Protein AF-A0A7S0B2C9-F1 (afdb_monomer_lite)

InterPro domains:
  IPR004147 ABC1 atypical kinase-like domain [PF03109] (33-114)
  IPR051130 Mitochondrial structure and function regulator [PTHR43173] (34-174)

Radius of gyration: 25.71 Å; chains: 1; bounding box: 63×36×72 Å

Structure (mmCIF, N/CA/C/O backbone):
data_AF-A0A7S0B2C9-F1
#
_entry.id   AF-A0A7S0B2C9-F1
#
loop_
_atom_site.group_PDB
_atom_site.id
_atom_site.type_symbol
_atom_site.label_atom_id
_atom_site.label_alt_id
_atom_site.label_comp_id
_atom_site.label_asym_id
_atom_site.label_entity_id
_atom_site.label_seq_id
_atom_site.pdbx_PDB_ins_code
_atom_site.Cartn_x
_atom_site.Cartn_y
_atom_site.Cartn_z
_atom_site.occupancy
_atom_site.B_iso_or_equiv
_atom_site.auth_seq_id
_atom_site.auth_comp_id
_atom_site.auth_asym_id
_atom_site.auth_atom_id
_atom_site.pdbx_PDB_model_num
ATOM 1 N N . LYS A 1 1 ? 30.915 -4.485 -24.823 1.00 51.00 1 LYS A N 1
ATOM 2 C CA . LYS A 1 1 ? 32.335 -4.053 -24.783 1.00 51.00 1 LYS A CA 1
ATOM 3 C C . LYS A 1 1 ? 33.033 -4.117 -26.153 1.00 51.00 1 LYS A C 1
ATOM 5 O O . LYS A 1 1 ? 33.847 -3.249 -26.405 1.00 51.00 1 LYS A O 1
ATOM 10 N N . LEU A 1 2 ? 32.705 -5.055 -27.057 1.00 60.84 2 LEU A N 1
ATOM 11 C CA . LEU A 1 2 ? 33.381 -5.191 -28.368 1.00 60.84 2 LEU A CA 1
ATOM 12 C C . LEU A 1 2 ? 32.884 -4.248 -29.486 1.00 60.84 2 LEU A C 1
ATOM 14 O O . LEU A 1 2 ? 33.595 -4.019 -30.455 1.00 60.84 2 LEU A O 1
ATOM 18 N N . GLU A 1 3 ? 31.686 -3.685 -29.353 1.00 69.50 3 GLU A N 1
ATOM 19 C CA . GLU A 1 3 ? 30.983 -3.002 -30.454 1.00 69.50 3 GLU A CA 1
ATOM 20 C C . GLU A 1 3 ? 31.607 -1.659 -30.876 1.00 69.50 3 GLU A C 1
ATOM 22 O O . GLU A 1 3 ? 31.592 -1.303 -32.051 1.00 69.50 3 GLU A O 1
ATOM 27 N N . ASN A 1 4 ? 32.230 -0.944 -29.932 1.00 82.75 4 ASN A N 1
ATOM 28 C CA . ASN A 1 4 ? 32.958 0.296 -30.215 1.00 82.75 4 ASN A CA 1
ATOM 29 C C . ASN A 1 4 ? 34.450 0.061 -30.493 1.00 82.75 4 ASN A C 1
ATOM 31 O O . ASN A 1 4 ? 35.107 0.963 -30.998 1.00 82.75 4 ASN A O 1
ATOM 35 N N . ALA A 1 5 ? 34.998 -1.129 -30.224 1.00 82.94 5 ALA A N 1
ATOM 36 C CA . ALA A 1 5 ? 36.435 -1.383 -30.364 1.00 82.94 5 ALA A CA 1
ATOM 37 C C . ALA A 1 5 ? 36.912 -1.247 -31.822 1.00 82.94 5 ALA A C 1
ATOM 39 O O . ALA A 1 5 ? 37.931 -0.612 -32.088 1.00 82.94 5 ALA A O 1
ATOM 40 N N . SER A 1 6 ? 36.137 -1.768 -32.777 1.00 84.94 6 SER A N 1
ATOM 41 C CA . SER A 1 6 ? 36.426 -1.631 -34.212 1.00 84.94 6 SER A CA 1
ATOM 42 C C . SER A 1 6 ? 36.271 -0.190 -34.706 1.00 84.94 6 SER A C 1
ATOM 44 O O . SER A 1 6 ? 37.041 0.260 -35.554 1.00 84.94 6 SER A O 1
ATOM 46 N N . LYS A 1 7 ? 35.309 0.556 -34.150 1.00 86.81 7 LYS A N 1
ATOM 47 C CA . LYS A 1 7 ? 35.083 1.974 -34.458 1.00 86.81 7 LYS A CA 1
ATOM 48 C C . LYS A 1 7 ? 36.216 2.851 -33.928 1.00 86.81 7 LYS A C 1
ATOM 50 O O . LYS A 1 7 ? 36.694 3.707 -34.660 1.00 86.81 7 LYS A O 1
ATOM 55 N N . VAL A 1 8 ? 36.691 2.587 -32.707 1.00 87.75 8 VAL A N 1
ATOM 56 C CA . VAL A 1 8 ? 37.861 3.254 -32.113 1.00 87.75 8 VAL A CA 1
ATOM 57 C C . VAL A 1 8 ? 39.098 2.985 -32.965 1.00 87.75 8 VAL A C 1
ATOM 59 O O . VAL A 1 8 ? 39.749 3.929 -33.397 1.00 87.75 8 VAL A O 1
ATOM 62 N N . ALA A 1 9 ? 39.391 1.719 -33.274 1.00 89.31 9 ALA A N 1
ATOM 63 C CA . ALA A 1 9 ? 40.549 1.366 -34.092 1.00 89.31 9 ALA A CA 1
ATOM 64 C C . ALA A 1 9 ? 40.514 2.044 -35.472 1.00 89.31 9 ALA A C 1
ATOM 66 O O . ALA A 1 9 ? 41.522 2.591 -35.910 1.00 89.31 9 ALA A O 1
ATOM 67 N N . TYR A 1 10 ? 39.357 2.062 -36.140 1.00 90.19 10 TYR A N 1
ATOM 68 C CA . TYR A 1 10 ? 39.176 2.748 -37.422 1.00 90.19 10 TYR A CA 1
ATOM 69 C C . TYR A 1 10 ? 39.366 4.269 -37.306 1.00 90.19 10 TYR A C 1
ATOM 71 O O . TYR A 1 10 ? 40.140 4.843 -38.067 1.00 90.19 10 TYR A O 1
ATOM 79 N N . ASN A 1 11 ? 38.709 4.917 -36.341 1.00 91.62 11 ASN A N 1
ATOM 80 C CA . ASN A 1 11 ? 38.783 6.368 -36.168 1.00 91.62 11 ASN A CA 1
ATOM 81 C C . ASN A 1 11 ? 40.215 6.823 -35.870 1.00 91.62 11 ASN A C 1
ATOM 83 O O . ASN A 1 11 ? 40.688 7.776 -36.476 1.00 91.62 11 ASN A O 1
ATOM 87 N N . TYR A 1 12 ? 40.927 6.089 -35.008 1.00 89.06 12 TYR A N 1
ATOM 88 C CA . TYR A 1 12 ? 42.301 6.415 -34.630 1.00 89.06 12 TYR A CA 1
ATOM 89 C C . TYR A 1 12 ? 43.362 6.005 -35.658 1.00 89.06 12 TYR A C 1
ATOM 91 O O . TYR A 1 12 ? 44.486 6.495 -35.570 1.00 89.06 12 TYR A O 1
ATOM 99 N N . SER A 1 13 ? 43.035 5.169 -36.647 1.00 90.44 13 SER A N 1
ATOM 100 C CA . SER A 1 13 ? 43.969 4.800 -37.723 1.00 90.44 13 SER A CA 1
ATOM 101 C C . SER A 1 13 ? 43.719 5.576 -39.014 1.00 90.44 13 SER A C 1
ATOM 103 O O . SER A 1 13 ? 44.637 6.187 -39.552 1.00 90.44 13 SER A O 1
ATOM 105 N N . LEU A 1 14 ? 42.482 5.567 -39.508 1.00 89.75 14 LEU A N 1
ATOM 106 C CA . LEU A 1 14 ? 42.119 6.046 -40.843 1.00 89.75 14 LEU A CA 1
ATOM 107 C C . LEU A 1 14 ? 41.141 7.225 -40.817 1.00 89.75 14 LEU A C 1
ATOM 109 O O . LEU A 1 14 ? 41.021 7.925 -41.818 1.00 89.75 14 LEU A O 1
ATOM 113 N N . GLY A 1 15 ? 40.462 7.470 -39.693 1.00 84.81 15 GLY A N 1
ATOM 114 C CA . GLY A 1 15 ? 39.412 8.491 -39.577 1.00 84.81 15 GLY A CA 1
ATOM 115 C C . GLY A 1 15 ? 39.878 9.938 -39.768 1.00 84.81 15 GLY A C 1
ATOM 116 O O . GLY A 1 15 ? 39.050 10.809 -40.001 1.00 84.81 15 GLY A O 1
ATOM 117 N N . TRP A 1 16 ? 41.185 10.200 -39.695 1.00 85.31 16 TRP A N 1
ATOM 118 C CA . TRP A 1 16 ? 41.787 11.528 -39.893 1.00 85.31 16 TRP A CA 1
ATOM 119 C C . TRP A 1 16 ? 42.232 11.794 -41.338 1.00 85.31 16 TRP A C 1
ATOM 121 O O . TRP A 1 16 ? 42.704 12.890 -41.641 1.00 85.31 16 TRP A O 1
ATOM 131 N N . LEU A 1 17 ? 42.169 10.785 -42.215 1.00 89.12 17 LEU A N 1
ATOM 132 C CA . LEU A 1 17 ? 42.625 10.926 -43.595 1.00 89.12 17 LEU A CA 1
ATOM 133 C C . LEU A 1 17 ? 41.635 11.775 -44.408 1.00 89.12 17 LEU A C 1
ATOM 135 O O . LEU A 1 17 ? 40.422 11.628 -44.237 1.00 89.12 17 LEU A O 1
ATOM 139 N N . PRO A 1 18 ? 42.117 12.631 -45.330 1.00 87.12 18 PRO A N 1
ATOM 140 C CA . PRO A 1 18 ? 41.243 13.435 -46.178 1.00 87.12 18 PRO A CA 1
ATOM 141 C C . PRO A 1 18 ? 40.226 12.565 -46.932 1.00 87.12 18 PRO A C 1
ATOM 143 O O . PRO A 1 18 ? 40.606 11.639 -47.645 1.00 87.12 18 PRO A O 1
ATOM 146 N N . GLY A 1 19 ? 38.936 12.871 -46.772 1.00 85.62 19 GLY A N 1
ATOM 147 C CA . GLY A 1 19 ? 37.832 12.146 -47.415 1.00 85.62 19 GLY A CA 1
ATOM 148 C C . GLY A 1 19 ? 37.287 10.943 -46.635 1.00 85.62 19 GLY A C 1
ATOM 149 O O . GLY A 1 19 ? 36.345 10.313 -47.107 1.00 85.62 19 GLY A O 1
ATOM 150 N N . MET A 1 20 ? 37.836 10.628 -45.458 1.00 86.06 20 MET A N 1
ATOM 151 C CA . MET A 1 20 ? 37.288 9.602 -44.565 1.00 86.06 20 MET A CA 1
ATOM 152 C C . MET A 1 20 ? 36.378 10.229 -43.506 1.00 86.06 20 MET A C 1
ATOM 154 O O . MET A 1 20 ? 36.690 11.272 -42.936 1.00 86.06 20 MET A O 1
ATOM 158 N N . GLU A 1 21 ? 35.251 9.574 -43.225 1.00 86.50 21 GLU A N 1
ATOM 159 C CA . GLU A 1 21 ? 34.300 10.028 -42.208 1.00 86.50 21 GLU A CA 1
ATOM 160 C C . GLU A 1 21 ? 34.582 9.404 -40.842 1.00 86.50 21 GLU A C 1
ATOM 162 O O . GLU A 1 21 ? 34.859 8.204 -40.721 1.00 86.50 21 GLU A O 1
ATOM 167 N N . TRP A 1 22 ? 34.447 10.223 -39.799 1.00 86.75 22 TRP A N 1
ATOM 168 C CA . TRP A 1 22 ? 34.546 9.785 -38.414 1.00 86.75 22 TRP A CA 1
ATOM 169 C C . TRP A 1 22 ? 33.330 8.936 -38.033 1.00 86.75 22 TRP A C 1
ATOM 171 O O . TRP A 1 22 ? 32.191 9.405 -38.065 1.00 86.75 22 TRP A O 1
ATOM 181 N N . LYS A 1 23 ? 33.547 7.678 -37.639 1.00 86.06 23 LYS A N 1
ATOM 182 C CA . LYS A 1 23 ? 32.450 6.784 -37.247 1.00 86.06 23 LYS A CA 1
ATOM 183 C C . LYS A 1 23 ? 31.930 7.163 -35.867 1.00 86.06 23 LYS A C 1
ATOM 185 O O . LYS A 1 23 ? 32.690 7.178 -34.899 1.00 86.06 23 LYS A O 1
ATOM 190 N N . GLN A 1 24 ? 30.622 7.389 -35.761 1.00 81.94 24 GLN A N 1
ATOM 191 C CA . GLN A 1 24 ? 29.968 7.637 -34.478 1.00 81.94 24 GLN A CA 1
ATOM 192 C C . GLN A 1 24 ? 29.985 6.387 -33.590 1.00 81.94 24 GLN A C 1
ATOM 194 O O . GLN A 1 24 ? 29.683 5.263 -34.028 1.00 81.94 24 GLN A O 1
ATOM 199 N N . TYR A 1 25 ? 30.345 6.591 -32.325 1.00 81.00 25 TYR A N 1
ATOM 200 C CA . TYR A 1 25 ? 30.279 5.556 -31.303 1.00 81.00 25 TYR A CA 1
ATOM 201 C C . TYR A 1 25 ? 28.821 5.198 -31.020 1.00 81.00 25 TYR A C 1
ATOM 203 O O . TYR A 1 25 ? 27.946 6.056 -31.073 1.00 81.00 25 TYR A O 1
ATOM 211 N N . VAL A 1 26 ? 28.558 3.915 -30.753 1.00 73.19 26 VAL A N 1
ATOM 212 C CA . VAL A 1 26 ? 27.271 3.542 -30.159 1.00 73.19 26 VAL A CA 1
ATOM 213 C C . VAL A 1 26 ? 27.356 3.962 -28.705 1.00 73.19 26 VAL A C 1
ATOM 215 O O . VAL A 1 26 ? 28.109 3.356 -27.934 1.00 73.19 26 VAL A O 1
ATOM 218 N N . ASP A 1 27 ? 26.655 5.035 -28.371 1.00 62.47 27 ASP A N 1
ATOM 219 C CA . ASP A 1 27 ? 26.504 5.451 -26.992 1.00 62.47 27 ASP A CA 1
ATOM 220 C C . ASP A 1 27 ? 25.639 4.418 -26.255 1.00 62.47 27 ASP A C 1
ATOM 222 O O . ASP A 1 27 ? 24.624 3.957 -26.781 1.00 62.47 27 ASP A O 1
ATOM 226 N N . ARG A 1 28 ? 26.080 3.993 -25.071 1.00 57.19 28 ARG A N 1
ATOM 227 C CA . ARG A 1 28 ? 25.284 3.129 -24.185 1.00 57.19 28 ARG A CA 1
ATOM 228 C C . ARG A 1 28 ? 24.530 3.945 -23.138 1.00 57.19 28 ARG A C 1
ATOM 230 O O . ARG A 1 28 ? 23.745 3.358 -22.401 1.00 57.19 28 ARG A O 1
ATOM 237 N N . ASP A 1 29 ? 24.751 5.258 -23.100 1.00 51.84 29 ASP A N 1
ATOM 238 C CA . ASP A 1 29 ? 24.318 6.120 -22.003 1.00 51.84 29 ASP A CA 1
ATOM 239 C C . ASP A 1 29 ? 22.956 6.774 -22.245 1.00 51.84 29 ASP A C 1
ATOM 241 O O . ASP A 1 29 ? 22.415 7.435 -21.360 1.00 51.84 29 ASP A O 1
ATOM 245 N N 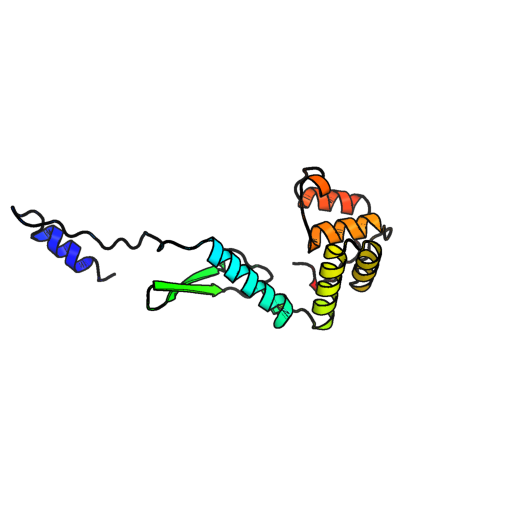. THR A 1 30 ? 22.328 6.530 -23.396 1.00 49.78 30 THR A N 1
ATOM 246 C CA . THR A 1 30 ? 20.894 6.788 -23.513 1.00 49.78 30 THR A CA 1
ATOM 247 C C . THR A 1 30 ? 20.159 5.561 -23.004 1.00 49.78 30 THR A C 1
ATOM 249 O O . THR A 1 30 ? 20.025 4.556 -23.706 1.00 49.78 30 THR A O 1
ATOM 252 N N . LEU A 1 31 ? 19.679 5.637 -21.755 1.00 55.75 31 LEU A N 1
ATOM 253 C CA . LEU A 1 31 ? 18.533 4.830 -21.346 1.00 55.75 31 LEU A CA 1
ATOM 254 C C . LEU A 1 31 ? 17.519 4.944 -22.495 1.00 55.75 31 LEU A C 1
ATOM 256 O O . LEU A 1 31 ? 17.146 6.070 -22.845 1.00 55.75 31 LEU A O 1
ATOM 260 N N . PRO A 1 32 ? 17.158 3.840 -23.170 1.00 59.84 32 PRO A N 1
ATOM 261 C CA . PRO A 1 32 ? 16.222 3.925 -24.282 1.00 59.84 32 PRO A CA 1
ATOM 262 C C . PRO A 1 32 ? 14.964 4.578 -23.742 1.00 59.84 32 PRO A C 1
ATOM 264 O O . PRO A 1 32 ? 14.566 4.194 -22.650 1.00 59.84 32 PRO A O 1
ATOM 267 N N . LEU A 1 33 ? 14.409 5.563 -24.462 1.00 59.09 33 LEU A N 1
ATOM 268 C CA . LEU A 1 33 ? 13.241 6.363 -24.062 1.00 59.09 33 LEU A CA 1
ATOM 269 C C . LEU A 1 33 ? 12.300 5.554 -23.159 1.00 59.09 33 LEU A C 1
ATOM 271 O O . LEU A 1 33 ? 11.502 4.746 -23.638 1.00 59.09 33 LEU A O 1
ATOM 275 N N . ILE A 1 34 ? 12.467 5.718 -21.843 1.00 69.44 34 ILE A N 1
ATOM 276 C CA . ILE A 1 34 ? 11.747 4.918 -20.862 1.00 69.44 34 ILE A CA 1
ATOM 277 C C . ILE A 1 34 ? 10.372 5.549 -20.764 1.00 69.44 34 ILE A C 1
ATOM 279 O O . ILE A 1 34 ? 10.237 6.730 -20.444 1.00 69.44 34 ILE A O 1
ATOM 283 N N . ASN A 1 35 ? 9.335 4.764 -21.030 1.00 79.69 35 ASN A N 1
ATOM 284 C CA . ASN A 1 35 ? 7.988 5.190 -20.700 1.00 79.69 35 ASN A CA 1
ATOM 285 C C . ASN A 1 35 ? 7.814 5.097 -19.176 1.00 79.69 35 ASN A C 1
ATOM 287 O O . ASN A 1 35 ? 7.452 4.048 -18.647 1.00 79.69 35 ASN A O 1
ATOM 291 N N . HIS A 1 36 ? 8.118 6.193 -18.482 1.00 81.31 36 HIS A N 1
ATOM 292 C CA . HIS A 1 36 ? 8.032 6.275 -17.025 1.00 81.31 36 HIS A CA 1
ATOM 293 C C . HIS A 1 36 ? 6.615 6.011 -16.504 1.00 81.31 36 HIS A C 1
ATOM 295 O O . HIS A 1 36 ? 6.476 5.340 -15.490 1.00 81.31 36 HIS A O 1
ATOM 301 N N . ALA A 1 37 ? 5.577 6.466 -17.214 1.00 85.44 37 ALA A N 1
ATOM 302 C CA . ALA A 1 37 ? 4.190 6.201 -16.831 1.00 85.44 37 ALA A CA 1
ATOM 303 C C . ALA A 1 37 ? 3.896 4.696 -16.849 1.00 85.44 37 ALA A C 1
ATOM 305 O O . ALA A 1 37 ? 3.451 4.142 -15.851 1.00 85.44 37 ALA A O 1
ATOM 306 N N . LYS A 1 38 ? 4.281 4.009 -17.932 1.00 85.38 38 LYS A N 1
ATOM 307 C CA . LYS A 1 38 ? 4.138 2.552 -18.021 1.00 85.38 38 LYS A CA 1
ATOM 308 C C . LYS A 1 38 ? 4.908 1.818 -16.917 1.00 85.38 38 LYS A C 1
ATOM 310 O O . LYS A 1 38 ? 4.429 0.810 -16.416 1.00 85.38 38 LYS A O 1
ATOM 315 N N . LEU A 1 39 ? 6.106 2.288 -16.570 1.00 86.69 39 LEU A N 1
ATOM 316 C CA . LEU A 1 39 ? 6.908 1.682 -15.508 1.00 86.69 39 LEU A CA 1
ATOM 317 C C . LEU A 1 39 ? 6.187 1.749 -14.157 1.00 86.69 39 LEU A C 1
ATOM 319 O O . LEU A 1 39 ? 6.160 0.761 -13.430 1.00 86.69 39 LEU A O 1
ATOM 323 N N . VAL A 1 40 ? 5.604 2.907 -13.845 1.00 88.94 40 VAL A N 1
ATOM 324 C CA . VAL A 1 40 ? 4.811 3.113 -12.629 1.00 88.94 40 VAL A CA 1
ATOM 325 C C . VAL A 1 40 ? 3.562 2.233 -12.650 1.00 88.94 40 VAL A C 1
ATOM 327 O O . VAL A 1 40 ? 3.313 1.541 -11.668 1.00 88.94 40 VAL A O 1
ATOM 330 N N . ASP A 1 41 ? 2.841 2.175 -13.773 1.00 91.12 41 ASP A N 1
ATOM 331 C CA . ASP A 1 41 ? 1.670 1.301 -13.926 1.00 91.12 41 ASP A CA 1
ATOM 332 C C . ASP A 1 41 ? 2.027 -0.177 -13.699 1.00 91.12 41 ASP A C 1
ATOM 334 O O . ASP A 1 41 ? 1.328 -0.885 -12.974 1.00 91.12 41 ASP A O 1
ATOM 338 N N . ASP A 1 42 ? 3.135 -0.645 -14.285 1.00 91.25 42 ASP A N 1
ATOM 339 C CA . ASP A 1 42 ? 3.599 -2.024 -14.128 1.00 91.25 42 ASP A CA 1
ATOM 340 C C . ASP A 1 42 ? 3.996 -2.312 -12.667 1.00 91.25 42 ASP A C 1
ATOM 342 O O . ASP A 1 42 ? 3.671 -3.380 -12.151 1.00 91.25 42 ASP A O 1
ATOM 346 N N . LEU A 1 43 ? 4.653 -1.370 -11.976 1.00 92.56 43 LEU A N 1
ATOM 347 C CA . LEU A 1 43 ? 5.014 -1.514 -10.559 1.00 92.56 43 LEU A CA 1
ATOM 348 C C . LEU A 1 43 ? 3.783 -1.577 -9.651 1.00 92.56 43 LEU A C 1
ATOM 350 O O . LEU A 1 43 ? 3.703 -2.460 -8.799 1.00 92.56 43 LEU A O 1
ATOM 354 N N . ILE A 1 44 ? 2.811 -0.685 -9.859 1.00 92.56 44 ILE A N 1
ATOM 355 C CA . ILE A 1 44 ? 1.544 -0.690 -9.114 1.00 92.56 44 ILE A CA 1
ATOM 356 C C . ILE A 1 44 ? 0.809 -2.011 -9.348 1.00 92.56 44 ILE A C 1
ATOM 358 O O . ILE A 1 44 ? 0.333 -2.629 -8.397 1.00 92.56 44 ILE A O 1
ATOM 362 N N . TYR A 1 45 ? 0.746 -2.476 -10.599 1.00 94.62 45 TYR A N 1
ATOM 363 C CA . TYR A 1 45 ? 0.102 -3.741 -10.936 1.00 94.62 45 TYR A CA 1
ATOM 364 C C . TYR A 1 45 ? 0.780 -4.935 -10.254 1.00 94.62 45 TYR A C 1
ATOM 366 O O . TYR A 1 45 ? 0.092 -5.774 -9.676 1.00 94.62 45 TYR A O 1
ATOM 374 N N . ILE A 1 46 ? 2.114 -5.019 -10.309 1.00 94.12 46 ILE A N 1
ATOM 375 C CA . ILE A 1 46 ? 2.870 -6.137 -9.728 1.00 94.12 46 ILE A CA 1
ATOM 376 C C . ILE A 1 46 ? 2.706 -6.165 -8.207 1.00 94.12 46 ILE A C 1
ATOM 378 O O . ILE A 1 46 ? 2.308 -7.195 -7.673 1.00 94.12 46 ILE A O 1
ATOM 382 N N . HIS A 1 47 ? 2.924 -5.046 -7.514 1.00 92.75 47 HIS A N 1
ATOM 383 C CA . HIS A 1 47 ? 2.776 -5.009 -6.056 1.00 92.75 47 HIS A CA 1
ATOM 384 C C . HIS A 1 47 ? 1.320 -5.199 -5.615 1.00 92.75 47 HIS A C 1
ATOM 386 O O . HIS A 1 47 ? 1.052 -5.892 -4.636 1.00 92.75 47 HIS A O 1
ATOM 392 N N . GLY A 1 48 ? 0.353 -4.670 -6.370 1.00 92.94 48 GLY A N 1
ATOM 393 C CA . GLY A 1 48 ? -1.062 -4.956 -6.142 1.00 92.94 48 GLY A CA 1
ATOM 394 C C . GLY A 1 48 ? -1.384 -6.447 -6.287 1.00 92.94 48 GLY A C 1
ATOM 395 O O . GLY A 1 48 ? -2.160 -6.986 -5.499 1.00 92.94 48 GLY A O 1
ATOM 396 N N . TRP A 1 49 ? -0.766 -7.136 -7.250 1.00 95.56 49 TRP A N 1
ATOM 397 C CA . TRP A 1 49 ? -0.914 -8.580 -7.432 1.00 95.56 49 TRP A CA 1
ATOM 398 C C . TRP A 1 49 ? -0.294 -9.376 -6.277 1.00 95.56 49 TRP A C 1
ATOM 400 O O . TRP A 1 49 ? -0.952 -10.257 -5.722 1.00 95.56 49 TRP A O 1
ATOM 410 N N . GLU A 1 50 ? 0.931 -9.033 -5.879 1.00 94.31 50 GLU A N 1
ATOM 411 C CA . GLU A 1 50 ? 1.627 -9.622 -4.727 1.00 94.31 50 GLU A CA 1
ATOM 412 C C . GLU A 1 50 ? 0.766 -9.538 -3.455 1.00 94.31 50 GLU A C 1
ATOM 414 O O . GLU A 1 50 ? 0.515 -10.543 -2.784 1.00 94.31 50 GLU A O 1
ATOM 419 N N . VAL A 1 51 ? 0.225 -8.349 -3.170 1.00 92.69 51 VAL A N 1
ATOM 420 C CA . VAL A 1 51 ? -0.599 -8.097 -1.983 1.00 92.69 51 VAL A CA 1
ATOM 421 C C . VAL A 1 51 ? -1.967 -8.773 -2.086 1.00 92.69 51 VAL A C 1
ATOM 423 O O . VAL A 1 51 ? -2.376 -9.468 -1.161 1.00 92.69 51 VAL A O 1
ATOM 426 N N . LEU A 1 52 ? -2.712 -8.578 -3.179 1.00 92.56 52 LEU A N 1
ATOM 427 C CA . LEU A 1 52 ? -4.129 -8.959 -3.245 1.00 92.56 52 LEU A CA 1
ATOM 428 C C . LEU A 1 52 ? -4.354 -10.389 -3.737 1.00 92.56 52 LEU A C 1
ATOM 430 O O . LEU A 1 52 ? -5.306 -11.039 -3.297 1.00 92.56 52 LEU A O 1
ATOM 434 N N . VAL A 1 53 ? -3.500 -10.905 -4.621 1.00 94.50 53 VAL A N 1
ATOM 435 C CA . VAL A 1 53 ? -3.684 -12.213 -5.269 1.00 94.50 53 VAL A CA 1
ATOM 436 C C . VAL A 1 53 ? -2.806 -13.275 -4.628 1.00 94.50 53 VAL A C 1
ATOM 438 O O . VAL A 1 53 ? -3.333 -14.307 -4.196 1.00 94.50 53 VAL A O 1
ATOM 441 N N . ASP A 1 54 ? -1.511 -13.010 -4.494 1.00 94.25 54 ASP A N 1
ATOM 442 C CA . ASP A 1 54 ? -0.575 -13.995 -3.953 1.00 94.25 54 ASP A CA 1
ATOM 443 C C . ASP A 1 54 ? -0.635 -14.034 -2.417 1.00 94.25 54 ASP A C 1
ATOM 445 O O . ASP A 1 54 ? -0.638 -15.115 -1.827 1.00 94.25 54 ASP A O 1
ATOM 449 N N . GLY A 1 55 ? -0.796 -12.876 -1.769 1.00 92.94 55 GLY A N 1
ATOM 450 C CA . GLY A 1 55 ? -0.766 -12.743 -0.309 1.00 92.94 55 GLY A CA 1
ATOM 451 C C . GLY A 1 55 ? 0.640 -12.804 0.276 1.00 92.94 55 GLY A C 1
ATOM 452 O O . GLY A 1 55 ? 0.795 -13.032 1.470 1.00 92.94 55 GLY A O 1
ATOM 453 N N . TYR A 1 56 ? 1.651 -12.585 -0.560 1.00 91.81 56 TYR A N 1
ATOM 454 C CA . TYR A 1 56 ? 3.039 -12.410 -0.164 1.00 91.81 56 TYR A CA 1
ATOM 455 C C . TYR A 1 56 ? 3.594 -11.241 -0.956 1.00 91.81 56 TYR A C 1
ATOM 457 O O . TYR A 1 56 ? 3.504 -11.246 -2.182 1.00 91.81 56 TYR A O 1
ATOM 465 N N . PHE A 1 57 ? 4.167 -10.258 -0.274 1.00 91.25 57 PHE A N 1
ATOM 466 C CA . PHE A 1 57 ? 4.652 -9.049 -0.931 1.00 91.25 57 PHE A CA 1
ATOM 467 C C . PHE A 1 57 ? 5.977 -8.574 -0.350 1.00 91.25 57 PHE A C 1
ATOM 469 O O . PHE A 1 57 ? 6.343 -8.908 0.783 1.00 91.25 57 PHE A O 1
ATOM 476 N N . ASN A 1 58 ? 6.709 -7.804 -1.157 1.00 89.94 58 ASN A N 1
ATOM 477 C CA . ASN A 1 58 ? 7.920 -7.139 -0.704 1.00 89.94 58 ASN A CA 1
ATOM 478 C C . ASN A 1 58 ? 7.545 -5.965 0.214 1.00 89.94 58 ASN A C 1
ATOM 480 O O . ASN A 1 58 ? 6.927 -5.003 -0.234 1.00 89.94 58 ASN A O 1
ATOM 484 N N . GLY A 1 59 ? 7.911 -6.056 1.492 1.00 86.94 59 GLY A N 1
ATOM 485 C CA . GLY A 1 59 ? 7.677 -5.017 2.494 1.00 86.94 59 GLY A CA 1
ATOM 486 C C . GLY A 1 59 ? 8.631 -3.823 2.387 1.00 86.94 59 GLY A C 1
ATOM 487 O O . GLY A 1 59 ? 8.386 -2.810 3.031 1.00 86.94 59 GLY A O 1
ATOM 488 N N . ASP A 1 60 ? 9.690 -3.918 1.575 1.00 87.56 60 ASP A N 1
ATOM 489 C CA . ASP A 1 60 ? 10.611 -2.814 1.279 1.00 87.56 60 ASP A CA 1
ATOM 490 C C . ASP A 1 60 ? 10.892 -2.718 -0.238 1.00 87.56 60 ASP A C 1
ATOM 492 O O . ASP A 1 60 ? 11.978 -3.076 -0.717 1.00 87.56 60 ASP A O 1
ATOM 496 N N . PRO A 1 61 ? 9.922 -2.245 -1.049 1.00 85.31 61 PRO A N 1
ATOM 497 C CA . PRO A 1 61 ? 10.088 -2.092 -2.493 1.00 85.31 61 PRO A CA 1
ATOM 498 C C . PRO A 1 61 ? 10.906 -0.831 -2.841 1.00 85.31 61 PRO A C 1
ATOM 500 O O . PRO A 1 61 ? 10.512 -0.014 -3.676 1.00 85.31 61 PRO A O 1
ATOM 503 N N . HIS A 1 62 ? 12.060 -0.640 -2.193 1.00 88.75 62 HIS A N 1
ATOM 504 C CA . HIS A 1 62 ? 12.947 0.491 -2.451 1.00 88.75 62 HIS A CA 1
ATOM 505 C C . HIS A 1 62 ? 13.417 0.498 -3.921 1.00 88.75 62 HIS A C 1
ATOM 507 O O . HIS A 1 62 ? 13.671 -0.568 -4.484 1.00 88.75 62 HIS A O 1
ATOM 513 N N . PRO A 1 63 ? 13.641 1.665 -4.562 1.00 88.38 63 PRO A N 1
ATOM 514 C CA . PRO A 1 63 ? 14.076 1.722 -5.962 1.00 88.38 63 PRO A CA 1
ATOM 515 C C . PRO A 1 63 ? 15.346 0.922 -6.287 1.00 88.38 63 PRO A C 1
ATOM 517 O O . PRO A 1 63 ? 15.516 0.478 -7.418 1.00 88.38 63 PRO A O 1
ATOM 520 N N . GLY A 1 64 ? 16.225 0.695 -5.303 1.00 89.81 64 GLY A N 1
ATOM 521 C CA . GLY A 1 64 ? 17.403 -0.172 -5.447 1.00 89.81 64 GLY A CA 1
ATOM 522 C C . GLY A 1 64 ? 17.076 -1.645 -5.736 1.00 89.81 64 GLY A C 1
ATOM 523 O O . GLY A 1 64 ? 17.898 -2.342 -6.330 1.00 89.81 64 GLY A O 1
ATOM 524 N N . ASN A 1 65 ? 15.865 -2.088 -5.388 1.00 92.38 65 ASN A N 1
ATOM 525 C CA . ASN A 1 65 ? 15.358 -3.445 -5.589 1.00 92.38 65 ASN A CA 1
ATOM 526 C C . ASN A 1 65 ? 14.676 -3.631 -6.952 1.00 92.38 65 ASN A C 1
ATOM 528 O O . ASN A 1 65 ? 14.234 -4.730 -7.289 1.00 92.38 65 ASN A O 1
ATOM 532 N N . ILE A 1 66 ? 14.606 -2.568 -7.758 1.00 91.75 66 ILE A N 1
ATOM 533 C CA . ILE A 1 66 ? 13.904 -2.547 -9.037 1.00 91.75 66 ILE A CA 1
ATOM 534 C C . ILE A 1 66 ? 14.925 -2.373 -10.161 1.00 91.75 66 ILE A C 1
ATOM 536 O O . ILE A 1 66 ? 15.538 -1.322 -10.341 1.00 91.75 66 ILE A O 1
ATOM 540 N N . LEU A 1 67 ? 15.092 -3.421 -10.961 1.00 90.12 67 LEU A N 1
ATOM 541 C CA . LEU A 1 67 ? 15.985 -3.438 -12.112 1.00 90.12 67 LEU A CA 1
ATOM 542 C C . LEU A 1 67 ? 15.193 -3.306 -13.410 1.00 90.12 67 LEU A C 1
ATOM 544 O O . LEU A 1 67 ? 14.189 -3.988 -13.614 1.00 90.12 67 LEU A O 1
ATOM 548 N N . LEU A 1 68 ? 15.701 -2.498 -14.339 1.00 87.38 68 LEU A N 1
ATOM 549 C CA . LEU A 1 68 ? 15.205 -2.474 -15.711 1.00 87.38 68 LEU A CA 1
ATOM 550 C C . LEU A 1 68 ? 16.060 -3.398 -16.581 1.00 87.38 68 LEU A C 1
ATOM 552 O O . LEU A 1 68 ? 17.234 -3.132 -16.845 1.00 87.38 68 LEU A O 1
ATOM 556 N N . LEU A 1 69 ? 15.468 -4.506 -17.014 1.00 86.19 69 LEU A N 1
ATOM 557 C CA . LEU A 1 69 ? 16.131 -5.548 -17.783 1.00 86.19 69 LEU A CA 1
ATOM 558 C C . LEU A 1 69 ? 15.759 -5.432 -19.270 1.00 86.19 69 LEU A C 1
ATOM 560 O O . LEU A 1 69 ? 14.574 -5.478 -19.611 1.00 86.19 69 LEU A O 1
ATOM 564 N N . PRO A 1 70 ? 16.740 -5.338 -20.185 1.00 79.25 70 PRO A N 1
ATOM 565 C CA . PRO A 1 70 ? 16.459 -5.305 -21.613 1.00 79.25 70 PRO A CA 1
ATOM 566 C C . PRO A 1 70 ? 15.972 -6.670 -22.107 1.00 79.25 70 PRO A C 1
ATOM 568 O O . PRO A 1 70 ? 16.607 -7.700 -21.865 1.00 79.25 70 PRO A O 1
ATOM 571 N N . ARG A 1 71 ? 14.879 -6.686 -22.873 1.00 76.50 71 ARG A N 1
ATOM 572 C CA . ARG A 1 71 ? 14.427 -7.863 -23.624 1.00 76.50 71 ARG A CA 1
ATOM 573 C C . ARG A 1 71 ? 14.885 -7.794 -25.080 1.00 76.50 71 ARG A C 1
ATOM 575 O O . ARG A 1 71 ? 15.257 -6.753 -25.625 1.00 76.50 71 ARG A O 1
ATOM 582 N N . LYS A 1 72 ? 14.837 -8.945 -25.757 1.00 63.47 72 LYS A N 1
ATOM 583 C CA . LYS A 1 72 ? 15.023 -9.004 -27.215 1.00 63.47 72 LYS A CA 1
ATOM 584 C C . LYS A 1 72 ? 13.902 -8.194 -27.883 1.00 63.47 72 LYS A C 1
ATOM 586 O O . LYS A 1 72 ? 12.748 -8.411 -27.539 1.00 63.47 72 LYS A O 1
ATOM 591 N N . LYS A 1 73 ? 14.256 -7.357 -28.871 1.00 64.25 73 LYS A N 1
ATOM 592 C CA . LYS A 1 73 ? 13.389 -6.424 -29.636 1.00 64.25 73 LYS A CA 1
ATOM 593 C C . LYS A 1 73 ? 13.168 -5.019 -29.048 1.00 64.25 73 LYS A C 1
ATOM 595 O O . LYS A 1 73 ? 12.365 -4.281 -29.597 1.00 64.25 73 LYS A O 1
ATOM 600 N N . GLY A 1 74 ? 13.920 -4.614 -28.023 1.00 65.88 74 GLY A N 1
ATOM 601 C CA . GLY A 1 74 ? 13.854 -3.241 -27.495 1.00 65.88 74 GLY A CA 1
ATOM 602 C C . GLY A 1 74 ? 12.788 -3.025 -26.419 1.00 65.88 74 GLY A C 1
ATOM 603 O O . GLY A 1 74 ? 12.720 -1.936 -25.860 1.00 65.88 74 GLY A O 1
ATOM 604 N N . ASP A 1 75 ? 12.017 -4.063 -26.086 1.00 72.56 75 ASP A N 1
ATOM 605 C CA . ASP A 1 75 ? 11.137 -4.060 -24.919 1.00 72.56 75 ASP A CA 1
ATOM 606 C C . ASP A 1 75 ? 11.952 -4.114 -23.620 1.00 72.56 75 ASP A C 1
ATOM 608 O O . ASP 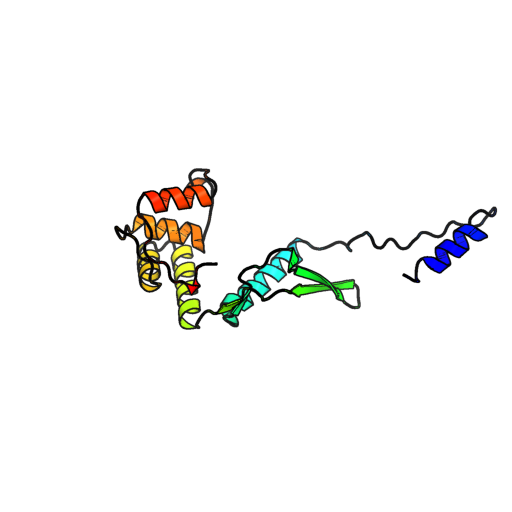A 1 75 ? 13.038 -4.701 -23.569 1.00 72.56 75 ASP A O 1
ATOM 612 N N . MET A 1 76 ? 11.394 -3.552 -22.552 1.00 78.50 76 MET A N 1
ATOM 613 C CA . MET A 1 76 ? 11.956 -3.601 -21.205 1.00 78.50 76 MET A CA 1
ATOM 614 C C . MET A 1 76 ? 11.119 -4.491 -20.292 1.00 78.50 76 MET A C 1
ATOM 616 O O . MET A 1 76 ? 9.917 -4.652 -20.492 1.00 78.50 76 MET A O 1
ATOM 620 N N . GLN A 1 77 ? 11.767 -5.083 -19.295 1.00 84.88 77 GLN A N 1
ATOM 621 C CA . GLN A 1 77 ? 11.137 -5.893 -18.262 1.00 84.88 77 GLN A CA 1
ATOM 622 C C . GLN A 1 77 ? 11.604 -5.431 -16.885 1.00 84.88 77 GLN A C 1
ATOM 624 O O . GLN A 1 77 ? 12.784 -5.150 -16.695 1.00 84.88 77 GLN A O 1
ATOM 629 N N . LEU A 1 78 ? 10.686 -5.406 -15.923 1.00 89.81 78 LEU A N 1
ATOM 630 C CA . LEU A 1 78 ? 11.015 -5.212 -14.518 1.00 89.81 78 LEU A CA 1
ATOM 631 C C . LEU A 1 78 ? 11.597 -6.497 -13.922 1.00 89.81 78 LEU A C 1
ATOM 633 O O . LEU A 1 78 ? 11.028 -7.580 -14.067 1.00 89.81 78 LEU A O 1
ATOM 637 N N . GLY A 1 79 ? 12.748 -6.373 -13.272 1.00 91.44 79 GLY A N 1
ATOM 638 C CA . GLY A 1 79 ? 13.324 -7.394 -12.409 1.00 91.44 79 GLY A CA 1
ATOM 639 C C . GLY A 1 79 ? 13.267 -6.915 -10.968 1.00 91.44 79 GLY A C 1
ATOM 640 O O . GLY A 1 79 ? 13.939 -5.947 -10.632 1.00 91.44 79 GLY A O 1
ATOM 641 N N . LEU A 1 80 ? 12.483 -7.591 -10.135 1.00 92.69 80 LEU A N 1
ATOM 642 C CA . LEU A 1 80 ? 12.425 -7.323 -8.702 1.00 92.69 80 LEU A CA 1
ATOM 643 C C . LEU A 1 80 ? 13.417 -8.234 -7.983 1.00 92.69 80 LEU A C 1
ATOM 645 O O . LEU A 1 80 ? 13.439 -9.446 -8.218 1.00 92.69 80 LEU A O 1
ATOM 649 N N . ILE A 1 81 ? 14.254 -7.643 -7.143 1.00 92.44 81 ILE A N 1
ATOM 650 C CA . ILE A 1 81 ? 15.248 -8.340 -6.327 1.00 92.44 81 ILE A CA 1
ATOM 651 C C . ILE A 1 81 ? 15.039 -7.995 -4.852 1.00 92.44 81 ILE A C 1
ATOM 653 O O . ILE A 1 81 ? 14.219 -7.149 -4.533 1.00 92.44 81 ILE A O 1
ATOM 657 N N . ASP A 1 82 ? 15.799 -8.658 -3.982 1.00 89.88 82 ASP A N 1
ATOM 658 C CA . ASP A 1 82 ? 15.771 -8.460 -2.530 1.00 89.88 82 ASP A CA 1
ATOM 659 C C . ASP A 1 82 ? 14.379 -8.636 -1.901 1.00 89.88 82 ASP A C 1
ATOM 661 O O . ASP A 1 82 ? 13.588 -7.713 -1.728 1.00 89.88 82 ASP A O 1
ATOM 665 N N . TYR A 1 83 ? 14.114 -9.884 -1.528 1.00 90.81 83 TYR A N 1
ATOM 666 C CA . TYR A 1 83 ? 12.957 -10.286 -0.735 1.00 90.81 83 TYR A CA 1
ATOM 667 C C . TYR A 1 83 ? 13.400 -10.606 0.704 1.00 90.81 83 TYR A C 1
ATOM 669 O O . TYR A 1 83 ? 12.922 -11.558 1.318 1.00 90.81 83 TYR A O 1
ATOM 677 N N . GLY A 1 84 ? 14.378 -9.858 1.234 1.00 88.19 84 GLY A N 1
ATOM 678 C CA . GLY A 1 84 ? 14.818 -9.988 2.624 1.00 88.19 84 GLY A CA 1
ATOM 679 C C . GLY A 1 84 ? 13.752 -9.552 3.635 1.00 88.19 84 GLY A C 1
ATOM 680 O O . GLY A 1 84 ? 13.735 -10.056 4.757 1.00 88.19 84 GLY A O 1
ATOM 681 N N . GLN A 1 85 ? 12.846 -8.659 3.224 1.00 87.81 85 GLN A N 1
ATOM 682 C CA . GLN A 1 85 ? 11.686 -8.196 3.989 1.00 87.81 85 GLN A CA 1
ATOM 683 C C . GLN A 1 85 ? 10.395 -8.601 3.273 1.00 87.81 85 GLN A C 1
ATOM 685 O O . GLN A 1 85 ? 9.786 -7.805 2.570 1.00 87.81 85 GLN A O 1
ATOM 690 N N . VAL A 1 86 ? 9.974 -9.856 3.426 1.00 90.25 86 VAL A N 1
ATOM 691 C CA . VAL A 1 86 ? 8.675 -10.326 2.913 1.00 90.25 86 VAL A CA 1
ATOM 692 C C . VAL A 1 86 ? 7.651 -10.329 4.029 1.00 90.25 86 VAL A C 1
ATOM 694 O O . VAL A 1 86 ? 7.941 -10.754 5.148 1.00 90.25 86 VAL A O 1
ATOM 697 N N . LYS A 1 87 ? 6.441 -9.892 3.694 1.00 88.69 87 LYS A N 1
ATOM 698 C CA . LYS A 1 87 ? 5.263 -10.006 4.549 1.00 88.69 87 LYS A CA 1
ATOM 699 C C . LYS A 1 87 ? 4.295 -11.010 3.940 1.00 88.69 87 LYS A C 1
ATOM 701 O O . LYS A 1 87 ? 4.150 -11.069 2.717 1.00 88.69 87 LYS A O 1
ATOM 706 N N . ASP A 1 88 ? 3.647 -11.791 4.792 1.00 91.12 88 ASP A N 1
ATOM 707 C CA . ASP A 1 88 ? 2.541 -12.662 4.423 1.00 91.12 88 ASP A CA 1
ATOM 708 C C . ASP A 1 88 ? 1.213 -12.082 4.916 1.00 91.12 88 ASP A C 1
ATOM 710 O O . ASP A 1 88 ? 1.119 -11.543 6.015 1.00 91.12 88 ASP A O 1
ATOM 714 N N . LEU A 1 89 ? 0.185 -12.179 4.078 1.00 90.81 89 LEU A N 1
ATOM 715 C CA . LEU A 1 89 ? -1.181 -11.794 4.397 1.00 90.81 89 LEU A CA 1
ATOM 716 C C . LEU A 1 89 ? -2.106 -12.973 4.134 1.00 90.81 89 LEU A C 1
ATOM 718 O O . LEU A 1 89 ? -2.224 -13.475 3.005 1.00 90.81 89 LEU A O 1
ATOM 722 N N . SER A 1 90 ? -2.824 -13.388 5.177 1.00 92.50 90 SER A N 1
ATOM 723 C CA . SER A 1 90 ? -3.845 -14.418 5.039 1.00 92.50 90 SER A CA 1
ATOM 724 C C . SER A 1 90 ? -4.928 -13.977 4.047 1.00 92.50 90 SER A C 1
ATOM 726 O O . SER A 1 90 ? -5.092 -12.798 3.714 1.00 92.50 90 SER A O 1
ATOM 728 N N . LYS A 1 91 ? -5.695 -14.934 3.519 1.00 93.19 91 LYS A N 1
ATOM 729 C CA . LYS A 1 91 ? -6.814 -14.595 2.629 1.00 93.19 91 LYS A CA 1
ATOM 730 C C . LYS A 1 91 ? -7.853 -13.747 3.367 1.00 93.19 91 LYS A C 1
ATOM 732 O O . LYS A 1 91 ? -8.457 -12.857 2.772 1.00 93.19 91 LYS A O 1
ATOM 737 N N . GLU A 1 92 ? -8.054 -14.032 4.644 1.00 92.88 92 GLU A N 1
ATOM 738 C CA . GLU A 1 92 ? -8.971 -13.342 5.536 1.00 92.88 92 GLU A CA 1
ATOM 739 C C . GLU A 1 92 ? -8.563 -11.875 5.717 1.00 92.88 92 GLU A C 1
ATOM 741 O O . GLU A 1 92 ? -9.405 -10.991 5.532 1.00 92.88 92 GLU A O 1
ATOM 746 N N . ASP A 1 93 ? -7.275 -11.614 5.958 1.00 91.31 93 ASP A N 1
ATOM 747 C CA . ASP A 1 93 ? -6.731 -10.260 6.118 1.00 91.31 93 ASP A CA 1
ATOM 748 C C . ASP A 1 93 ? -6.818 -9.465 4.816 1.00 91.31 93 ASP A C 1
ATOM 750 O O . ASP A 1 93 ? -7.286 -8.327 4.811 1.00 91.31 93 ASP A O 1
ATOM 754 N N . ARG A 1 94 ? -6.479 -10.083 3.677 1.00 92.56 94 ARG A N 1
ATOM 755 C CA . ARG A 1 94 ? -6.629 -9.444 2.358 1.00 92.56 94 ARG A CA 1
ATOM 756 C C . ARG A 1 94 ? -8.068 -9.039 2.080 1.00 92.56 94 ARG A C 1
ATOM 758 O O . ARG A 1 94 ? -8.331 -7.931 1.621 1.00 92.56 94 ARG A O 1
ATOM 765 N N . LEU A 1 95 ? -9.021 -9.923 2.375 1.00 94.69 95 LEU A N 1
ATOM 766 C CA . LEU A 1 95 ? -10.439 -9.615 2.209 1.00 94.69 95 LEU A CA 1
ATOM 767 C C . LEU A 1 95 ? -10.892 -8.504 3.157 1.00 94.69 95 LEU A C 1
ATOM 769 O O . LEU A 1 95 ? -11.748 -7.709 2.774 1.00 94.69 95 LEU A O 1
ATOM 773 N N . LEU A 1 96 ? -10.371 -8.456 4.384 1.00 93.94 96 LEU A N 1
ATOM 774 C CA . LEU A 1 96 ? -10.669 -7.389 5.335 1.00 93.94 96 LEU A CA 1
ATOM 775 C C . LEU A 1 96 ? -10.129 -6.040 4.851 1.00 93.94 96 LEU A C 1
ATOM 777 O O . LEU A 1 96 ? -10.878 -5.065 4.835 1.00 93.94 96 LEU A O 1
ATOM 781 N N . MET A 1 97 ? -8.893 -6.011 4.355 1.00 92.75 97 MET A N 1
ATOM 782 C CA . MET A 1 97 ? -8.287 -4.833 3.736 1.00 92.75 97 MET A CA 1
ATOM 783 C C . MET A 1 97 ? -9.127 -4.306 2.571 1.00 92.75 97 MET A C 1
ATOM 785 O O . MET A 1 97 ? -9.467 -3.126 2.533 1.00 92.75 97 MET A O 1
ATOM 789 N N . CYS A 1 98 ? -9.544 -5.191 1.656 1.00 94.38 98 CYS A N 1
ATOM 790 C CA . CYS A 1 98 ? -10.411 -4.815 0.540 1.00 94.38 98 CYS A CA 1
ATOM 791 C C . CYS A 1 98 ? -11.735 -4.208 1.018 1.00 94.38 98 CYS A C 1
ATOM 793 O O . CYS A 1 98 ? -12.207 -3.242 0.425 1.00 94.38 98 CYS A O 1
ATOM 795 N N . ARG A 1 99 ? -12.338 -4.742 2.091 1.00 96.56 99 ARG A N 1
ATOM 796 C CA . ARG A 1 99 ? -13.567 -4.168 2.664 1.00 96.56 99 ARG A CA 1
ATOM 797 C C . ARG A 1 99 ? -13.333 -2.767 3.226 1.00 96.56 99 ARG A C 1
ATOM 799 O O . ARG A 1 99 ? -14.201 -1.921 3.050 1.00 96.56 99 ARG A O 1
ATOM 806 N N . ILE A 1 100 ? -12.190 -2.520 3.873 1.00 95.56 100 ILE A N 1
ATOM 807 C CA . ILE A 1 100 ? -11.832 -1.190 4.397 1.00 95.56 100 ILE A CA 1
ATOM 808 C C . ILE A 1 100 ? -11.713 -0.189 3.244 1.00 95.56 100 ILE A C 1
ATOM 810 O O . ILE A 1 100 ? -12.336 0.867 3.303 1.00 95.56 100 ILE A O 1
ATOM 814 N N . ILE A 1 101 ? -10.989 -0.550 2.179 1.00 95.00 101 ILE A N 1
ATOM 815 C CA . ILE A 1 101 ? -10.811 0.297 0.988 1.00 95.00 101 ILE A CA 1
ATOM 816 C C . ILE A 1 101 ? -12.162 0.608 0.329 1.00 95.00 101 ILE A C 1
ATOM 818 O O . ILE A 1 101 ? -12.444 1.760 0.018 1.00 95.00 101 ILE A O 1
ATOM 822 N N . ILE A 1 102 ? -13.031 -0.396 0.162 1.00 97.25 102 ILE A N 1
ATOM 823 C CA . ILE A 1 102 ? -14.380 -0.193 -0.393 1.00 97.25 102 ILE A CA 1
ATOM 824 C C . ILE A 1 102 ? -15.205 0.739 0.505 1.00 97.25 102 ILE A C 1
ATOM 826 O O . ILE A 1 102 ? -15.831 1.668 0.011 1.00 97.25 102 ILE A O 1
ATOM 830 N N . ALA A 1 103 ? -15.179 0.536 1.825 1.00 97.88 103 ALA A N 1
ATOM 831 C CA . ALA A 1 103 ? -15.922 1.378 2.759 1.00 97.88 103 ALA A CA 1
ATOM 832 C C . ALA A 1 103 ? -15.421 2.834 2.783 1.00 97.88 103 ALA A C 1
ATOM 834 O O . ALA A 1 103 ? -16.227 3.742 2.989 1.00 97.88 103 ALA A O 1
ATOM 835 N N . LEU A 1 104 ? -14.119 3.061 2.573 1.00 96.75 104 LEU A N 1
ATOM 836 C CA . LEU A 1 104 ? -13.537 4.397 2.406 1.00 96.75 104 LEU A CA 1
ATOM 837 C C . LEU A 1 104 ? -14.001 5.044 1.097 1.00 96.75 104 LEU A C 1
ATOM 839 O O . LEU A 1 104 ? -14.474 6.177 1.135 1.00 96.75 104 LEU A O 1
ATOM 843 N N . ALA A 1 105 ? -13.962 4.302 -0.015 1.00 96.50 105 ALA A N 1
ATOM 844 C CA . ALA A 1 105 ? -14.439 4.770 -1.319 1.00 96.50 105 ALA A CA 1
ATOM 845 C C . ALA A 1 105 ? -15.943 5.111 -1.323 1.00 96.50 105 ALA A C 1
ATOM 847 O O . ALA A 1 105 ? -16.366 6.032 -2.016 1.00 96.50 105 ALA A O 1
ATOM 848 N N . ASP A 1 106 ? -16.740 4.402 -0.519 1.00 97.06 106 ASP A N 1
ATOM 849 C CA . ASP A 1 106 ? -18.167 4.675 -0.306 1.00 97.06 106 ASP A CA 1
ATOM 850 C C . ASP A 1 106 ? -18.426 5.796 0.728 1.00 97.06 106 ASP A C 1
ATOM 852 O O . ASP A 1 106 ? -19.577 6.056 1.085 1.00 97.06 106 ASP A O 1
ATOM 856 N N . GLU A 1 107 ? -17.374 6.422 1.270 1.00 95.12 107 GLU A N 1
ATOM 857 C CA . GLU A 1 107 ? -17.420 7.407 2.363 1.00 95.12 107 GLU A CA 1
ATOM 858 C C . GLU A 1 107 ? -18.194 6.920 3.611 1.00 95.12 107 GLU A C 1
ATOM 860 O O . GLU A 1 107 ? -18.692 7.700 4.433 1.00 95.12 107 GLU A O 1
ATOM 865 N N . ASN A 1 108 ? -18.282 5.602 3.815 1.00 97.81 108 ASN A N 1
ATOM 866 C CA . ASN A 1 108 ? -19.048 5.004 4.900 1.00 97.81 108 ASN A CA 1
ATOM 867 C C . ASN A 1 108 ? -18.228 4.941 6.193 1.00 97.81 108 ASN A C 1
ATOM 869 O O . ASN A 1 108 ? -17.742 3.889 6.616 1.00 97.81 108 ASN A O 1
ATOM 873 N N . LYS A 1 109 ? -18.136 6.085 6.874 1.00 97.25 109 LYS A N 1
ATOM 874 C CA . LYS A 1 109 ? -17.401 6.235 8.139 1.00 97.25 109 LYS A CA 1
ATOM 875 C C . LYS A 1 109 ? -17.743 5.168 9.185 1.00 97.25 109 LYS A C 1
ATOM 877 O O . LYS A 1 109 ? -16.844 4.635 9.831 1.00 97.25 109 LYS A O 1
ATOM 882 N N . SER A 1 110 ? -19.027 4.843 9.352 1.00 97.88 110 SER A N 1
ATOM 883 C CA . SER A 1 110 ? -19.463 3.864 10.358 1.00 97.88 110 SER A CA 1
ATOM 884 C C . SER A 1 110 ? -18.931 2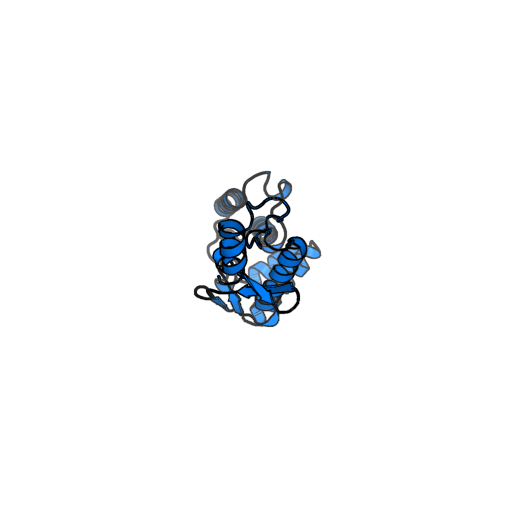.457 10.079 1.00 97.88 110 SER A C 1
ATOM 886 O O . SER A 1 110 ? -18.497 1.765 11.002 1.00 97.88 110 SER A O 1
ATOM 888 N N . GLU A 1 111 ? -18.897 2.066 8.805 1.00 98.00 111 GLU A N 1
ATOM 889 C CA . GLU A 1 111 ? -18.383 0.769 8.382 1.00 98.00 111 GLU A CA 1
ATOM 890 C C . GLU A 1 111 ? -16.857 0.721 8.460 1.00 98.00 111 GLU A C 1
ATOM 892 O O . GLU A 1 111 ? -16.308 -0.261 8.955 1.00 98.00 111 GLU A O 1
ATOM 897 N N . VAL A 1 112 ? -16.167 1.805 8.088 1.00 97.50 112 VAL A N 1
ATOM 898 C CA . VAL A 1 112 ? -14.709 1.924 8.252 1.00 97.50 112 VAL A CA 1
ATOM 899 C C . VAL A 1 112 ? -14.309 1.711 9.711 1.00 97.50 112 VAL A C 1
ATOM 901 O O . VAL A 1 112 ? -13.454 0.880 10.001 1.00 97.50 112 VAL A O 1
ATOM 904 N N . ILE A 1 113 ? -14.965 2.397 10.652 1.00 96.94 113 ILE A N 1
ATOM 905 C CA . ILE A 1 113 ? -14.685 2.244 12.088 1.00 96.94 113 ILE A CA 1
ATOM 906 C C . ILE A 1 113 ? -14.911 0.795 12.536 1.00 96.94 113 ILE A C 1
ATOM 908 O O . ILE A 1 113 ? -14.098 0.236 13.277 1.00 96.94 113 ILE A O 1
ATOM 912 N N . ARG A 1 114 ? -16.009 0.172 12.091 1.00 97.62 114 ARG A N 1
ATOM 913 C CA . ARG A 1 114 ? -16.326 -1.222 12.419 1.00 97.62 114 ARG A CA 1
ATOM 914 C C . ARG A 1 114 ? -15.243 -2.174 11.907 1.00 97.62 114 ARG A C 1
ATOM 916 O O . ARG A 1 114 ? -14.787 -3.025 12.669 1.00 97.62 114 ARG A O 1
ATOM 923 N N . LEU A 1 115 ? -14.817 -2.013 10.655 1.00 96.25 115 LEU A N 1
ATOM 924 C CA . LEU A 1 115 ? -13.804 -2.849 10.012 1.00 96.25 115 LEU A CA 1
ATOM 925 C C . LEU A 1 115 ? -12.407 -2.633 10.606 1.00 96.25 115 LEU A C 1
ATOM 927 O O . LEU A 1 115 ? -11.685 -3.602 10.799 1.00 96.25 115 LEU A O 1
ATOM 931 N N . MET A 1 116 ? -12.039 -1.406 10.976 1.00 95.00 116 MET A N 1
ATOM 932 C CA . MET A 1 116 ? -10.773 -1.129 11.669 1.00 95.00 116 MET A CA 1
ATOM 933 C C . MET A 1 116 ? -10.710 -1.811 13.041 1.00 95.00 116 MET A C 1
ATOM 935 O O . MET A 1 116 ? -9.684 -2.378 13.414 1.00 95.00 116 MET A O 1
ATOM 939 N N . LYS A 1 117 ? -11.825 -1.813 13.784 1.00 94.38 117 LYS A N 1
ATOM 940 C CA . LYS A 1 117 ? -11.943 -2.554 15.051 1.00 94.38 117 LYS A CA 1
ATOM 941 C C . LYS A 1 117 ? -11.878 -4.069 14.824 1.00 94.38 117 LYS A C 1
ATOM 943 O O . LYS A 1 117 ? -11.222 -4.764 15.594 1.00 94.38 117 LYS A O 1
ATOM 948 N N . GLU A 1 118 ? -12.519 -4.573 13.765 1.00 93.81 118 GLU A N 1
ATOM 949 C CA . GLU A 1 118 ? -12.445 -5.981 13.333 1.00 93.81 118 GLU A CA 1
ATOM 950 C C . GLU A 1 118 ? -11.012 -6.384 12.958 1.00 93.81 118 GLU A C 1
ATOM 952 O O . GLU A 1 118 ? -10.5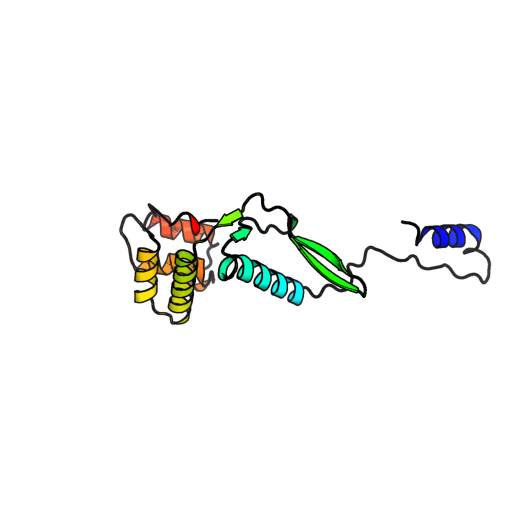67 -7.463 13.339 1.00 93.81 118 GLU A O 1
ATOM 957 N N . ALA A 1 119 ? -10.265 -5.482 12.317 1.00 91.69 119 ALA A N 1
ATOM 958 C CA . ALA A 1 119 ? -8.848 -5.651 12.008 1.00 91.69 119 ALA A CA 1
ATOM 959 C C . ALA A 1 119 ? -7.961 -5.643 13.257 1.00 91.69 119 ALA A C 1
ATOM 961 O O . ALA A 1 119 ? -6.785 -5.947 13.166 1.00 91.69 119 ALA A O 1
ATOM 962 N N . GLY A 1 120 ? -8.493 -5.331 14.441 1.00 92.00 120 GLY A N 1
ATOM 963 C CA . GLY A 1 120 ? -7.738 -5.375 15.689 1.00 92.00 120 GLY A CA 1
ATOM 964 C C . GLY A 1 120 ? -7.069 -4.058 16.069 1.00 92.00 120 GLY A C 1
ATOM 965 O O . GLY A 1 120 ? -6.216 -4.063 16.958 1.00 92.00 120 GLY A O 1
ATOM 966 N N . TYR A 1 121 ? -7.466 -2.937 15.456 1.00 93.12 121 TYR A N 1
ATOM 967 C CA . TYR A 1 121 ? -7.072 -1.608 15.922 1.00 93.12 121 TYR A CA 1
ATOM 968 C C . TYR A 1 121 ? -7.506 -1.401 17.380 1.00 93.12 121 TYR A C 1
ATOM 970 O O . TYR A 1 121 ? -8.679 -1.591 17.725 1.00 93.12 121 TYR A O 1
ATOM 978 N N . LYS A 1 122 ? -6.570 -0.966 18.228 1.00 93.81 122 LYS A N 1
ATOM 979 C CA . LYS A 1 122 ? -6.827 -0.564 19.613 1.00 93.81 122 LYS A CA 1
ATOM 980 C C . LYS A 1 122 ? -6.072 0.708 19.959 1.00 93.81 122 LYS A C 1
ATOM 982 O O . LYS A 1 122 ? -4.853 0.769 19.808 1.00 93.81 122 LYS A O 1
ATOM 987 N N . SER A 1 123 ? -6.792 1.679 20.498 1.00 95.00 123 SER A N 1
ATOM 988 C CA . SER A 1 123 ? -6.245 2.895 21.094 1.00 95.00 123 SER A CA 1
ATOM 989 C C . SER A 1 123 ? -6.786 3.086 22.505 1.00 95.00 123 SER A C 1
ATOM 991 O O . SER A 1 123 ? -7.788 2.474 22.883 1.00 95.00 123 SER A O 1
ATOM 993 N N . GLN A 1 124 ? -6.129 3.947 23.277 1.00 95.69 124 GLN A N 1
ATOM 994 C CA . GLN A 1 124 ? -6.436 4.186 24.685 1.00 95.69 124 GLN A CA 1
ATOM 995 C C . GLN A 1 124 ? -7.912 4.546 24.930 1.00 95.69 124 GLN A C 1
ATOM 997 O O . GLN A 1 124 ? -8.519 4.082 25.895 1.00 95.69 124 GLN A O 1
ATOM 1002 N N . ASN A 1 125 ? -8.494 5.379 24.065 1.00 95.50 125 ASN A N 1
ATOM 1003 C CA . ASN A 1 125 ? -9.858 5.886 24.206 1.00 95.50 125 ASN A CA 1
ATOM 1004 C C . ASN A 1 125 ? -10.826 5.289 23.179 1.00 95.50 125 ASN A C 1
ATOM 1006 O O . ASN A 1 125 ? -12.026 5.550 23.271 1.00 95.50 125 ASN A O 1
ATOM 1010 N N . MET A 1 126 ? -10.330 4.508 22.209 1.00 95.44 126 MET A N 1
ATOM 1011 C CA . MET A 1 126 ? -11.119 3.982 21.090 1.00 95.44 126 MET A CA 1
ATOM 1012 C C . MET A 1 126 ? -11.951 5.077 20.405 1.00 95.44 126 MET A C 1
ATOM 1014 O O . MET A 1 126 ? -13.138 4.885 20.131 1.00 95.44 126 MET A O 1
ATOM 1018 N N . ASN A 1 127 ? -11.345 6.246 20.166 1.00 96.75 127 ASN A N 1
ATOM 1019 C CA . ASN A 1 127 ? -12.045 7.387 19.593 1.00 96.75 127 ASN A CA 1
ATOM 1020 C C . ASN A 1 127 ? -12.350 7.142 18.107 1.00 96.75 127 ASN A C 1
ATOM 1022 O O . ASN A 1 127 ? -11.452 7.119 17.268 1.00 96.75 127 ASN A O 1
ATOM 1026 N N . ASP A 1 128 ? -13.636 7.014 17.787 1.00 96.75 128 ASP A N 1
ATOM 1027 C CA . ASP A 1 128 ? -14.151 6.742 16.443 1.00 96.75 128 ASP A CA 1
ATOM 1028 C C . ASP A 1 128 ? -13.686 7.752 15.378 1.00 96.75 128 ASP A C 1
ATOM 1030 O O . ASP A 1 128 ? -13.403 7.361 14.244 1.00 96.75 128 ASP A O 1
ATOM 1034 N N . ASP A 1 129 ? -13.553 9.034 15.729 1.00 95.50 129 ASP A N 1
ATOM 1035 C CA . ASP A 1 129 ? -13.064 10.055 14.799 1.00 95.50 129 ASP A CA 1
ATOM 1036 C C . ASP A 1 129 ? -11.578 9.863 14.486 1.00 95.50 129 ASP A C 1
ATOM 1038 O O . ASP A 1 129 ? -11.169 10.009 13.335 1.00 95.50 129 ASP A O 1
ATOM 1042 N N . ILE A 1 130 ? -10.777 9.491 15.488 1.00 95.06 130 ILE A N 1
ATOM 1043 C CA . ILE A 1 130 ? -9.346 9.224 15.305 1.00 95.06 130 ILE A CA 1
ATOM 1044 C C . ILE A 1 130 ? -9.129 7.918 14.542 1.00 95.06 130 ILE A C 1
ATOM 1046 O O . ILE A 1 130 ? -8.295 7.885 13.644 1.00 95.06 130 ILE A O 1
ATOM 1050 N N . ILE A 1 131 ? -9.914 6.874 14.830 1.00 95.38 131 ILE A N 1
ATOM 1051 C CA . ILE A 1 131 ? -9.891 5.611 14.075 1.00 95.38 131 ILE A CA 1
ATOM 1052 C C . ILE A 1 131 ? -10.164 5.877 12.594 1.00 95.38 131 ILE A C 1
ATOM 1054 O O . ILE A 1 131 ? -9.444 5.382 11.729 1.00 95.38 131 ILE A O 1
ATOM 1058 N N . TYR A 1 132 ? -11.195 6.672 12.299 1.00 95.56 132 TYR A N 1
ATOM 1059 C CA . TYR A 1 132 ? -11.540 7.023 10.928 1.00 95.56 132 TYR A CA 1
ATOM 1060 C C . TYR A 1 132 ? -10.442 7.848 10.246 1.00 95.56 132 TYR A C 1
ATOM 1062 O O . TYR A 1 132 ? -10.053 7.517 9.130 1.00 95.56 132 TYR 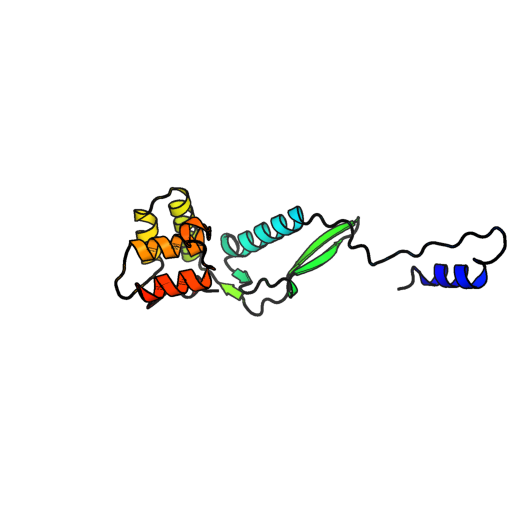A O 1
ATOM 1070 N N . LEU A 1 133 ? -9.906 8.879 10.912 1.00 93.94 133 LEU A N 1
ATOM 1071 C CA . LEU A 1 133 ? -8.805 9.688 10.374 1.00 93.94 133 LEU A CA 1
ATOM 1072 C C . LEU A 1 133 ? -7.558 8.846 10.099 1.00 93.94 133 LEU A C 1
ATOM 1074 O O . LEU A 1 133 ? -6.946 8.989 9.045 1.00 93.94 133 LEU A O 1
ATOM 1078 N N . TYR A 1 134 ? -7.212 7.945 11.020 1.00 92.88 134 TYR A N 1
ATOM 1079 C CA . TYR A 1 134 ? -6.101 7.017 10.856 1.00 92.88 134 TYR A CA 1
ATOM 1080 C C . TYR A 1 134 ? -6.306 6.121 9.631 1.00 92.88 134 TYR A C 1
ATOM 1082 O O . TYR A 1 134 ? -5.405 5.989 8.807 1.00 92.88 134 TYR A O 1
ATOM 1090 N N . ALA A 1 135 ? -7.495 5.529 9.485 1.00 93.50 135 ALA A N 1
ATOM 1091 C CA . ALA A 1 135 ? -7.817 4.676 8.345 1.00 93.50 135 ALA A CA 1
ATOM 1092 C C . ALA A 1 135 ? -7.759 5.447 7.022 1.00 93.50 135 ALA A C 1
ATOM 1094 O O . ALA A 1 135 ? -7.191 4.958 6.052 1.00 93.50 135 ALA A O 1
ATOM 1095 N N . LYS A 1 136 ? -8.300 6.666 7.004 1.00 93.88 136 LYS A N 1
ATOM 1096 C CA . LYS A 1 136 ? -8.332 7.514 5.816 1.00 93.88 136 LYS A CA 1
ATOM 1097 C C . LYS A 1 136 ? -6.927 7.894 5.343 1.00 93.88 136 LYS A C 1
ATOM 1099 O O . LYS A 1 136 ? -6.608 7.715 4.176 1.00 93.88 136 LYS A O 1
ATOM 1104 N N . VAL A 1 137 ? -6.063 8.296 6.271 1.00 92.31 137 VAL A N 1
ATOM 1105 C CA . VAL A 1 137 ? -4.649 8.559 5.978 1.00 92.31 137 VAL A CA 1
ATOM 1106 C C . VAL A 1 137 ? -3.904 7.309 5.508 1.00 92.31 137 VAL A C 1
ATOM 1108 O O . VAL A 1 137 ? -3.057 7.384 4.624 1.00 92.31 137 VAL A O 1
ATOM 1111 N N . SER A 1 138 ? -4.190 6.159 6.114 1.00 89.06 138 SER A N 1
ATOM 1112 C CA . SER A 1 138 ? -3.399 4.946 5.884 1.00 89.06 138 SER A CA 1
ATOM 1113 C C . SER A 1 138 ? -3.783 4.202 4.603 1.00 89.06 138 SER A C 1
ATOM 1115 O O . SER A 1 138 ? -2.943 3.500 4.046 1.00 89.06 138 SER A O 1
ATOM 1117 N N . TYR A 1 139 ? -5.038 4.311 4.154 1.00 90.31 139 TYR A N 1
ATOM 1118 C CA . TYR A 1 139 ? -5.586 3.474 3.078 1.00 90.31 139 TYR A CA 1
ATOM 1119 C C . TYR A 1 139 ? -6.221 4.246 1.913 1.00 90.31 139 TYR A C 1
ATOM 1121 O O . TYR A 1 139 ? -6.610 3.601 0.941 1.00 90.31 139 TYR A O 1
ATOM 1129 N N . ASP A 1 140 ? -6.363 5.572 2.000 1.00 91.12 140 ASP A N 1
ATOM 1130 C CA . ASP A 1 140 ? -7.083 6.371 0.997 1.00 91.12 140 ASP A CA 1
ATOM 1131 C C . ASP A 1 140 ? -6.265 7.580 0.517 1.00 91.12 140 ASP A C 1
ATOM 1133 O O . ASP A 1 140 ? -5.772 7.578 -0.611 1.00 91.12 140 ASP A O 1
ATOM 1137 N N . GLU A 1 141 ? -6.060 8.591 1.367 1.00 90.44 141 GLU A N 1
ATOM 1138 C CA . GLU A 1 141 ? -5.429 9.851 0.953 1.00 90.44 141 GLU A CA 1
ATOM 1139 C C . GLU A 1 141 ? -4.641 10.553 2.069 1.00 90.44 141 GLU A C 1
ATOM 1141 O O . GLU A 1 141 ? -5.027 10.526 3.235 1.00 90.44 141 GLU A O 1
ATOM 1146 N N . ASP A 1 142 ? -3.566 11.256 1.699 1.00 88.06 142 ASP A N 1
ATOM 1147 C CA . ASP A 1 142 ? -2.705 12.058 2.582 1.00 88.06 142 ASP A CA 1
ATOM 1148 C C . ASP A 1 142 ? -2.658 13.549 2.183 1.00 88.06 142 ASP A C 1
ATOM 1150 O O . ASP A 1 142 ? -1.636 14.223 2.300 1.00 88.06 142 ASP A O 1
ATOM 1154 N N . ASN A 1 143 ? -3.786 14.089 1.712 1.00 90.19 143 ASN A N 1
ATOM 1155 C CA . ASN A 1 143 ? -3.862 15.446 1.166 1.00 90.19 143 ASN A CA 1
ATOM 1156 C C . ASN A 1 143 ? -3.723 16.573 2.225 1.00 90.19 143 ASN A C 1
ATOM 1158 O O . ASN A 1 143 ? -3.871 16.371 3.436 1.00 90.19 143 ASN A O 1
ATOM 1162 N N . ASP A 1 144 ? -3.464 17.800 1.755 1.00 89.94 144 ASP A N 1
ATOM 1163 C CA . ASP A 1 144 ? -3.278 18.985 2.611 1.00 89.94 144 ASP A CA 1
ATOM 1164 C C . ASP A 1 144 ? -4.524 19.341 3.440 1.00 89.94 144 ASP A C 1
ATOM 1166 O O . ASP A 1 144 ? -4.396 19.877 4.542 1.00 89.94 144 ASP A O 1
ATOM 1170 N N . GLU A 1 145 ? -5.728 19.063 2.934 1.00 89.75 145 GLU A N 1
ATOM 1171 C CA . GLU A 1 145 ? -6.986 19.350 3.633 1.00 89.75 145 GLU A CA 1
ATOM 1172 C C . GLU A 1 145 ? -7.149 18.447 4.861 1.00 89.75 145 GLU A C 1
ATOM 1174 O O . GLU A 1 145 ? -7.457 18.923 5.955 1.00 89.75 145 GLU A O 1
ATOM 1179 N N . LEU A 1 146 ? -6.867 17.154 4.696 1.00 88.94 146 LEU A N 1
ATOM 1180 C CA . LEU A 1 146 ? -6.934 16.145 5.742 1.00 88.94 146 LEU A CA 1
ATOM 1181 C C . LEU A 1 146 ? -5.841 16.354 6.793 1.00 88.94 146 LEU A C 1
ATOM 1183 O O . LEU A 1 146 ? -6.107 16.290 7.995 1.00 88.94 146 LEU A O 1
ATOM 1187 N N . THR A 1 147 ? -4.614 16.619 6.344 1.00 89.62 147 THR A N 1
ATOM 1188 C CA . THR A 1 147 ? -3.442 16.751 7.221 1.00 89.62 147 THR A CA 1
ATOM 1189 C C . THR A 1 147 ? -3.274 18.155 7.809 1.00 89.62 147 THR A C 1
ATOM 1191 O O . THR A 1 147 ? -2.471 18.361 8.725 1.00 89.62 147 THR A O 1
ATOM 1194 N N . GLY A 1 148 ? -4.018 19.143 7.303 1.00 89.81 148 GLY A N 1
ATOM 1195 C CA . GLY A 1 148 ? -3.836 20.554 7.643 1.00 89.81 148 GLY A CA 1
ATOM 1196 C C . GLY A 1 148 ? -2.492 21.112 7.160 1.00 89.81 148 GLY A C 1
ATOM 1197 O O . GLY A 1 148 ? -1.892 21.935 7.854 1.00 89.81 148 GLY A O 1
ATOM 1198 N N . GLY A 1 149 ? -1.996 20.623 6.018 1.00 90.62 149 GLY A N 1
ATOM 1199 C CA . GLY A 1 149 ? -0.707 20.992 5.419 1.00 90.62 149 GLY A CA 1
ATOM 1200 C C . GLY A 1 149 ? 0.518 20.447 6.161 1.00 90.62 149 GLY A C 1
ATOM 1201 O O . GLY A 1 149 ? 1.627 20.963 6.002 1.00 90.62 149 GLY A O 1
ATOM 1202 N N . LYS A 1 150 ? 0.332 19.447 7.028 1.00 91.50 150 LYS A N 1
ATOM 1203 C CA . LYS A 1 150 ? 1.425 18.798 7.759 1.00 91.50 150 LYS A CA 1
ATOM 1204 C C . LYS A 1 150 ? 1.952 17.612 6.969 1.00 91.50 150 LYS A C 1
ATOM 1206 O O . LYS A 1 150 ? 1.190 16.864 6.373 1.00 91.50 150 LYS A O 1
ATOM 1211 N N . HIS A 1 151 ? 3.260 17.380 7.062 1.00 91.00 151 HIS A N 1
ATOM 1212 C CA . HIS A 1 151 ? 3.837 16.120 6.606 1.00 91.00 151 HIS A CA 1
ATOM 1213 C C . HIS A 1 151 ? 3.175 14.944 7.334 1.00 91.00 151 HIS A C 1
ATOM 1215 O O . HIS A 1 151 ? 2.959 15.017 8.548 1.00 91.00 151 HIS A O 1
ATOM 1221 N N . ILE A 1 152 ? 2.928 13.850 6.611 1.00 89.06 152 ILE A N 1
ATOM 1222 C CA . ILE A 1 152 ? 2.149 12.711 7.100 1.00 89.06 152 ILE A CA 1
ATOM 1223 C C . ILE A 1 152 ? 2.640 12.174 8.443 1.00 89.06 152 ILE A C 1
ATOM 1225 O O . ILE A 1 152 ? 1.848 11.948 9.349 1.00 89.06 152 ILE A O 1
ATOM 1229 N N . GLN A 1 153 ? 3.956 12.095 8.629 1.00 88.81 153 GLN A N 1
ATOM 1230 C CA . GLN A 1 153 ? 4.553 11.649 9.887 1.00 88.81 153 GLN A CA 1
ATOM 1231 C C . GLN A 1 153 ? 4.156 12.532 11.081 1.00 88.81 153 GLN A C 1
ATOM 1233 O O . GLN A 1 153 ? 3.781 12.015 12.126 1.00 88.81 153 GLN A O 1
ATOM 1238 N N . LEU A 1 154 ? 4.185 13.859 10.916 1.00 92.06 154 LEU A N 1
ATOM 1239 C CA . LEU A 1 154 ? 3.807 14.802 11.974 1.00 92.06 154 LEU A CA 1
ATOM 1240 C C . LEU A 1 154 ? 2.303 14.744 12.247 1.00 92.06 154 LEU A C 1
ATOM 1242 O O . LEU A 1 154 ? 1.871 14.839 13.392 1.00 92.06 154 LEU A O 1
ATOM 1246 N N . PHE A 1 155 ? 1.499 14.566 11.197 1.00 93.00 155 PHE A N 1
ATOM 1247 C CA . PHE A 1 155 ? 0.064 14.371 11.353 1.00 93.00 155 PHE A CA 1
ATOM 1248 C C . PHE A 1 155 ? -0.248 13.090 12.139 1.00 93.00 155 PHE A C 1
ATOM 1250 O O . PHE A 1 155 ? -1.060 13.125 13.062 1.00 93.00 155 PHE A O 1
ATOM 1257 N N . MET A 1 156 ? 0.433 11.985 11.816 1.00 90.56 156 MET A N 1
ATOM 1258 C CA . MET A 1 156 ? 0.309 10.703 12.515 1.00 90.56 156 MET A CA 1
ATOM 1259 C C . MET A 1 156 ? 0.737 10.813 13.987 1.00 90.56 156 MET A C 1
ATOM 1261 O O . MET A 1 156 ? 0.068 10.269 14.865 1.00 90.56 156 MET A O 1
ATOM 1265 N N . GLU A 1 157 ? 1.798 11.569 14.280 1.00 92.31 157 GLU A N 1
ATOM 1266 C CA . GLU A 1 157 ? 2.217 11.883 15.653 1.00 92.31 157 GLU A CA 1
ATOM 1267 C C . GLU A 1 157 ? 1.147 12.684 16.412 1.00 92.31 157 GLU A C 1
ATOM 1269 O O . GLU A 1 157 ? 0.844 12.368 17.563 1.00 92.31 157 GLU A O 1
ATOM 1274 N N . ASP A 1 158 ? 0.509 13.669 15.773 1.00 93.06 158 ASP A N 1
ATOM 1275 C CA . ASP A 1 158 ? -0.553 14.470 16.392 1.00 93.06 158 ASP A CA 1
ATOM 1276 C C . ASP A 1 158 ? -1.804 13.648 16.729 1.00 93.06 158 ASP A C 1
ATOM 1278 O O . ASP A 1 158 ? -2.406 13.836 17.790 1.00 93.06 158 ASP A O 1
ATOM 1282 N N . ILE A 1 159 ? -2.239 12.756 15.831 1.00 92.50 159 ILE A N 1
ATOM 1283 C CA . ILE A 1 159 ? -3.379 11.870 16.115 1.00 92.50 159 ILE A CA 1
ATOM 1284 C C . ILE A 1 159 ? -3.026 10.840 17.192 1.00 92.50 159 ILE A C 1
ATOM 1286 O O . ILE A 1 159 ? -3.849 10.611 18.078 1.00 92.50 159 ILE A O 1
ATOM 1290 N N . GLN A 1 160 ? -1.801 10.301 17.200 1.00 91.25 160 GLN A N 1
ATOM 1291 C CA . GLN A 1 160 ? -1.332 9.417 18.273 1.00 91.25 160 GLN A CA 1
ATOM 1292 C C . GLN A 1 160 ? -1.221 10.143 19.617 1.00 91.25 160 GLN A C 1
ATOM 1294 O O . GLN A 1 160 ? -1.513 9.552 20.651 1.00 91.25 160 GLN A O 1
ATOM 1299 N N . ALA A 1 161 ? -0.854 11.425 19.637 1.00 94.12 161 ALA A N 1
ATOM 1300 C CA . ALA A 1 161 ? -0.837 12.212 20.868 1.00 94.12 161 ALA A CA 1
ATOM 1301 C C . ALA A 1 161 ? -2.249 12.428 21.448 1.00 94.12 161 ALA A C 1
ATOM 1303 O O . ALA A 1 161 ? -2.400 12.553 22.664 1.00 94.12 161 ALA A O 1
ATOM 1304 N N . LYS A 1 162 ? -3.284 12.476 20.595 1.00 95.00 162 LYS A N 1
ATOM 1305 C CA . LYS A 1 162 ? -4.692 12.628 21.008 1.00 95.00 162 LYS A CA 1
ATOM 1306 C C . LYS A 1 162 ? -5.313 11.320 21.485 1.00 95.00 162 LYS A C 1
ATOM 1308 O O . LYS A 1 162 ? -6.067 11.335 22.454 1.0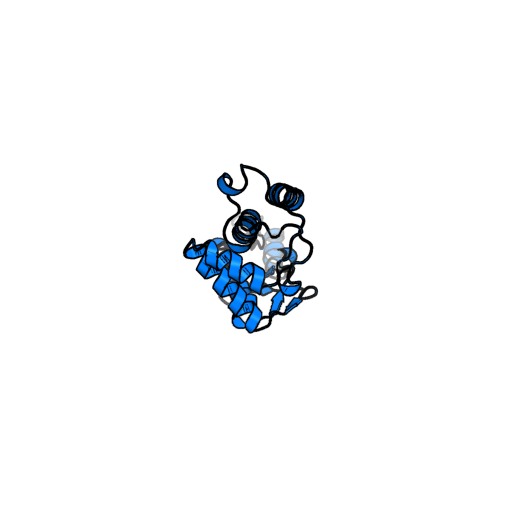0 95.00 162 LYS A O 1
ATOM 1313 N N . ASP A 1 163 ? -5.038 10.221 20.791 1.00 95.06 163 ASP A N 1
ATOM 1314 C CA . ASP A 1 163 ? -5.510 8.892 21.168 1.00 95.06 163 ASP A CA 1
ATOM 1315 C C . ASP A 1 163 ? -4.421 7.839 20.894 1.00 95.06 163 ASP A C 1
ATOM 1317 O O . ASP A 1 163 ? -4.370 7.274 19.797 1.00 95.06 163 ASP A O 1
ATOM 1321 N N . PRO A 1 164 ? -3.523 7.596 21.868 1.00 94.44 164 PRO A N 1
ATOM 1322 C CA . PRO A 1 164 ? -2.390 6.696 21.697 1.00 94.44 164 PRO A CA 1
ATOM 1323 C C . PRO A 1 164 ? -2.816 5.296 21.265 1.00 94.44 164 PRO A C 1
ATOM 1325 O O . PRO A 1 164 ? -3.693 4.679 21.873 1.00 94.44 164 PRO A O 1
ATOM 1328 N N . ILE A 1 165 ? -2.171 4.790 20.215 1.00 90.88 165 ILE A N 1
ATOM 1329 C CA . ILE A 1 165 ? -2.439 3.462 19.668 1.00 90.88 165 ILE A CA 1
ATOM 1330 C C . ILE A 1 165 ? -1.706 2.420 20.516 1.00 90.88 165 ILE A C 1
ATOM 1332 O O . ILE A 1 165 ? -0.484 2.449 20.640 1.00 90.88 165 ILE A O 1
ATOM 1336 N N . GLU A 1 166 ? -2.460 1.492 21.097 1.00 91.50 166 GLU A N 1
ATOM 1337 C CA . GLU A 1 166 ? -1.935 0.405 21.928 1.00 91.50 166 GLU A CA 1
ATOM 1338 C C . GLU A 1 166 ? -1.618 -0.839 21.097 1.00 91.50 166 GLU A C 1
ATOM 1340 O O . GLU A 1 166 ? -0.667 -1.567 21.386 1.00 91.50 166 GLU A O 1
ATOM 1345 N N . ALA A 1 167 ? -2.425 -1.098 20.067 1.00 87.38 167 ALA A N 1
ATOM 1346 C CA . ALA A 1 167 ? -2.210 -2.203 19.152 1.00 87.38 167 ALA A CA 1
ATOM 1347 C C . ALA A 1 167 ? -2.733 -1.878 17.754 1.00 87.38 167 ALA A C 1
ATOM 1349 O O . ALA A 1 167 ? -3.834 -1.360 17.573 1.00 87.38 167 ALA A O 1
ATOM 1350 N N . LEU A 1 168 ? -1.939 -2.269 16.768 1.00 81.81 168 LEU A N 1
ATOM 1351 C CA . LEU A 1 168 ? -2.339 -2.404 15.377 1.00 81.81 168 LEU A CA 1
ATOM 1352 C C . LEU A 1 168 ? -2.175 -3.872 14.991 1.00 81.81 168 LEU A C 1
ATOM 1354 O O . LEU A 1 168 ? -1.330 -4.567 15.575 1.00 81.81 168 LEU A O 1
ATOM 1358 N N . PRO A 1 169 ? -2.944 -4.364 14.017 1.00 71.56 169 PRO A N 1
ATOM 1359 C CA . PRO A 1 169 ? -2.658 -5.670 13.459 1.00 71.56 169 PRO A CA 1
ATOM 1360 C C . PRO A 1 169 ? -1.269 -5.671 12.824 1.00 71.56 169 PRO A C 1
ATOM 1362 O O . PRO A 1 169 ? -0.954 -4.845 11.970 1.00 71.56 169 PRO A O 1
ATOM 1365 N N . LYS A 1 170 ? -0.425 -6.597 13.284 1.00 67.75 170 LYS A N 1
ATOM 1366 C CA . LYS A 1 170 ? 1.005 -6.656 12.942 1.00 67.75 170 LYS A CA 1
ATOM 1367 C C . LYS A 1 170 ? 1.253 -6.835 11.448 1.00 67.75 170 LYS A C 1
ATOM 1369 O O . LYS A 1 170 ? 2.284 -6.391 10.953 1.00 67.75 170 LYS A O 1
ATOM 1374 N N . ASP A 1 171 ? 0.298 -7.448 10.763 1.00 68.88 171 ASP A N 1
ATOM 1375 C CA . ASP A 1 171 ? 0.421 -7.833 9.360 1.00 68.88 171 ASP A CA 1
ATOM 1376 C C . ASP A 1 171 ? 0.124 -6.654 8.413 1.00 68.88 171 ASP A C 1
ATOM 1378 O O . ASP A 1 171 ? 0.509 -6.683 7.250 1.00 68.88 171 ASP A O 1
ATOM 1382 N N . PHE A 1 172 ? -0.465 -5.567 8.932 1.00 62.41 172 PHE A N 1
ATOM 1383 C CA . PHE A 1 172 ? -0.717 -4.316 8.201 1.00 62.41 172 PHE A CA 1
ATOM 1384 C C . PHE A 1 172 ? 0.330 -3.226 8.464 1.00 62.41 172 PHE A C 1
ATOM 1386 O O . PHE A 1 172 ? 0.199 -2.110 7.966 1.00 62.41 172 PHE A O 1
ATOM 1393 N N . ILE A 1 173 ? 1.361 -3.523 9.260 1.00 57.75 173 ILE A N 1
ATOM 1394 C CA . ILE A 1 173 ? 2.449 -2.589 9.559 1.00 57.75 173 ILE A CA 1
ATOM 1395 C C . ILE A 1 173 ? 3.657 -2.988 8.707 1.00 57.75 173 ILE A C 1
ATOM 1397 O O . ILE A 1 173 ? 4.224 -4.077 8.892 1.00 57.75 173 ILE A O 1
ATOM 1401 N N . MET A 1 174 ? 4.027 -2.109 7.773 1.00 48.16 174 MET A N 1
ATOM 1402 C CA . MET A 1 174 ? 5.292 -2.186 7.034 1.00 48.16 174 MET A CA 1
ATOM 1403 C C . MET A 1 174 ? 6.442 -1.712 7.918 1.00 48.16 174 MET A C 1
ATOM 1405 O O . MET A 1 174 ? 6.333 -0.599 8.479 1.00 48.16 174 MET A O 1
#

Organism: NCBI:txid265543

Foldseek 3Di:
DVQCVVLVVCCVPPVPPPPHHRDDDDDPPPPDPDPVVVVVVVVCVVQCCCVQPVQKHQPPQDVVQWDWDADPPRDTDIDGDDSVPMFGGDNVRSVLLVQLLVCVVVVPLVSNLVSQVVQVWDWPVSDSVLSSLVSCVLRPDDDCVSQVNDDSVVSVVVSCVVIPTPDGNPRSDD

Sequence (174 aa):
KLENASKVAYNYSLGWLPGMEWKQYVDRDTLPLINHAKLVDDLIYIHGWEVLVDGYFNGDPHPGNILLLPRKKGDMQLGLIDYGQVKDLSKEDRLLMCRIIIALADENKSEVIRLMKEAGYKSQNMNDDIIYLYAKVSYDEDNDELTGGKHIQLFMEDIQAKDPIEALPKDFIM

Secondary structure (DSSP, 8-state):
--TTHHHHHHHHHTTTSTTPPPPPP--S-S-----HHHHHHHHHHHHHHIIIIISEEES---GGGEEEEEPTTS-EEEEE---SSEEE--HHHHHHHHHHHHHHHTT-HHHHHHHHHHTT-EESS--HHHHHHHHHHHHT---HHHHTS--HHHHHHHHHHHS-EEE--GGG--

pLDDT: mean 87.36, std 10.81, range [48.16, 98.0]